Protein 5YOB (pdb70)

Organism: Nitratidesulfovibrio vulgaris (strain ATCC 29579 / DSM 644 / CCUG 34227 / NCIMB 8303 / VKM B-1760 / Hildenborough) (NCBI:txid882)

Nearest PDB structures (foldseek):
  1f4p-assembly1_A  TM=1.006E+00  e=1.926E-32  Nitratidesulfovibrio vulgaris
  5yoe-assembly1_A  TM=1.006E+00  e=4.783E-32  Nitratidesulfovibrio vulgaris str. Hildenborough
  5yog-assembly1_A  TM=1.002E+00  e=3.147E-31  Nitratidesulfovibrio vulgaris str. Hildenborough
  5yoc-assembly1_A  TM=1.003E+00  e=3.584E-31  Nitratidesulfovibrio vulgaris str. Hildenborough
  1c7f-assembly1_A  TM=1.003E+00  e=1.497E-30  Nitratidesulfovibrio vulgaris

Secondary structure (DSSP, 8-state):
--EEEEEEE-SSSHHHHHHHHHHHHHHHTT-EEEEEEGGG--STTTTTT-SEEEEEE-EE-SSS-EE-TTTHHHHHTGGGS--TT-EEEEEEEE-TTSSSTTHHHHHHHHHHHHTT-EE-SPPEEEES-GGGGHHHHHHHHHHHHHT-

Radius of gyration: 13.78 Å; Cα contacts (8 Å, |Δi|>4): 321; chains: 1; bounding box: 28×35×31 Å

Foldseek 3Di:
DAEEEEEEFDDVCQQVVLSVLLQVLSVVVPHDYHYYYLLPDAQAQQCPPGQEYEYEWEWDDPPDTDTRVSCVNNQVVVLRHPQAAHEYEYEYEAAVVDVCQRVVRVSSVVVSVVSHHDHQDHYHGHHPRCVVVSVVSSVVSVSSVVSD

Sequence (148 aa):
SAKALIVYGSTTGNTEYTAETIARELADAGYEVDSRDAASVEAGGLFEGFDLVLLGCSTWGDDSIELQDDFIPLFDSLEETGAQGRKVVACFGCGDSSSWEYFCGAVDAIEEKLKNLGAEIVVQDGLRIIDGDPRAARDDIVGWAHDVRGAI

InterPro domains:
  IPR001094 Flavodoxin-like [PR00369] (5-18)
  IPR001094 Flavodoxin-like [PR00369] (54-65)
  IPR001094 Flavodoxin-like [PR00369] (85-95)
  IPR001094 Flavodoxin-like [PR00369] (109-128)
  IPR001226 Flavodoxin, conserved site [PS00201] (6-22)
  IPR008254 Flavodoxin/nitric oxide synthase [PF00258] (6-140)
  IPR008254 Flavodoxin/nitric oxide synthase [PS50902] (4-145)
  IPR010087 Flavodoxin, short chain [TIGR01753] (5-144)
  IPR029039 Flavoprotein-like superfamily [G3DSA:3.40.50.360] (2-148)
  IPR029039 Flavoprotein-like superfamily [SSF52218] (3-144)
  IPR050619 Flavodoxin [PT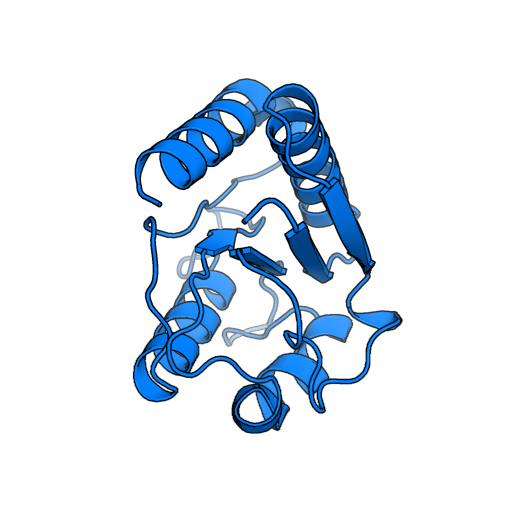HR42809] (2-120)

Solvent-accessible surface area: 7198 Å² total; per-residue (Å²): 128,39,78,0,0,0,0,24,0,20,90,99,26,52,1,60,30,0,0,100,14,0,16,163,23,0,49,117,50,53,41,112,43,43,55,79,50,5,69,88,30,134,16,44,31,14,0,119,54,12,62,1,0,0,0,0,0,10,29,112,16,138,132,66,78,89,17,4,111,50,0,62,84,5,45,87,39,0,97,103,0,25,5,150,64,45,55,0,0,0,1,0,5,20,70,68,98,146,147,143,54,2,2,0,0,59,34,1,17,93,50,0,106,133,45,40,14,80,42,12,58,126,17,17,85,4,74,37,86,2,161,96,16,126,122,92,0,44,30,22,0,107,71,0,66,70,40,92

CATH classification: 3.40.50.360

Structure (mmCIF, N/CA/C/O backbone):
data_5YOB
#
_entry.id   5YOB
#
_cell.length_a   32.232
_cell.length_b   56.246
_cell.length_c   41.058
_cell.angle_alpha   90.00
_cell.angle_beta   100.84
_cell.angle_gamma   90.00
#
_symmetry.space_group_name_H-M   'P 1 21 1'
#
loop_
_entity.id
_entity.type
_entity.pdbx_description
1 polymer Flavodoxin
2 n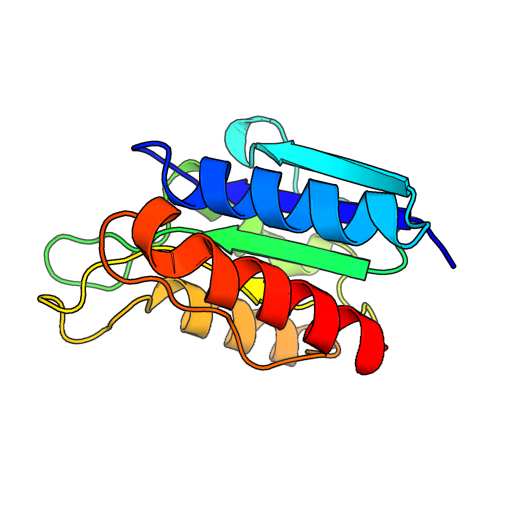on-polymer 'FLAVIN MONONUCLEOTIDE'
3 non-polymer GLYCEROL
4 water water
#
loop_
_atom_site.group_PDB
_atom_site.id
_atom_site.type_symbol
_atom_site.label_atom_id
_atom_site.label_alt_id
_atom_site.label_comp_id
_atom_site.label_asym_id
_atom_site.label_entity_id
_atom_site.label_seq_id
_atom_site.pdbx_PDB_ins_code
_atom_site.Cartn_x
_atom_site.Cartn_y
_atom_site.Cartn_z
_atom_site.occupancy
_atom_site.B_iso_or_equiv
_atom_site.auth_seq_id
_atom_site.auth_comp_id
_atom_site.auth_asym_id
_atom_site.auth_atom_id
_atom_site.pdbx_PDB_model_num
ATOM 1 N N . SER A 1 1 ? 34.954 -81.456 96.250 1.00 33.53 1 SER A N 1
ATOM 2 C CA . SER A 1 1 ? 33.875 -80.708 95.613 1.00 32.59 1 SER A CA 1
ATOM 3 C C . SER A 1 1 ? 34.034 -79.229 95.952 1.00 28.70 1 SER A C 1
ATOM 4 O O . SER A 1 1 ? 33.056 -78.504 96.076 1.00 22.20 1 SER A O 1
ATOM 7 N N . ALA A 1 2 ? 35.281 -78.781 96.101 1.00 20.27 2 ALA A N 1
ATOM 8 C CA . ALA A 1 2 ? 35.540 -77.514 96.760 1.00 21.23 2 ALA A CA 1
ATOM 9 C C . ALA A 1 2 ? 36.088 -76.440 95.837 1.00 16.95 2 ALA A C 1
ATOM 10 O O . ALA A 1 2 ? 36.580 -75.442 96.344 1.00 23.35 2 ALA A O 1
ATOM 12 N N . LYS A 1 3 ? 35.984 -76.565 94.503 1.00 15.76 3 LYS A N 1
ATOM 13 C CA . LYS A 1 3 ? 36.484 -75.500 93.627 1.00 15.52 3 LYS A CA 1
ATOM 14 C C . LYS A 1 3 ? 35.348 -74.610 93.143 1.00 13.10 3 LYS A C 1
ATOM 15 O O . LYS A 1 3 ? 34.399 -75.095 92.520 1.00 13.51 3 LYS A O 1
ATOM 21 N N . ALA A 1 4 ? 35.451 -73.316 93.441 1.00 13.37 4 ALA A N 1
ATOM 22 C CA . ALA A 1 4 ? 34.481 -72.322 92.983 1.00 12.12 4 ALA A CA 1
ATOM 23 C C . ALA A 1 4 ? 35.166 -71.310 92.085 1.00 13.70 4 ALA A C 1
ATOM 24 O O . ALA A 1 4 ? 36.283 -70.869 92.374 1.00 14.15 4 ALA A O 1
ATOM 26 N N . LEU A 1 5 ? 34.495 -70.973 90.986 1.00 11.55 5 LEU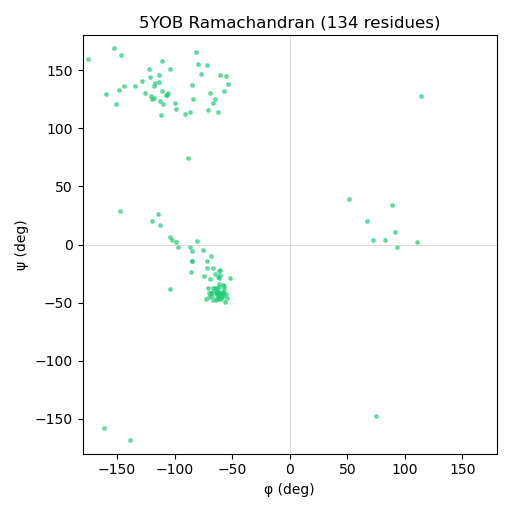 A N 1
ATOM 27 C CA . LEU A 1 5 ? 34.938 -69.920 90.079 1.00 10.93 5 LEU A CA 1
ATOM 28 C C . LEU A 1 5 ? 33.984 -68.746 90.183 1.00 11.58 5 LEU A C 1
ATOM 29 O O . LEU A 1 5 ? 32.767 -68.948 90.144 1.00 12.59 5 LEU A O 1
ATOM 34 N N . ILE A 1 6 ? 34.516 -67.541 90.319 1.00 11.27 6 ILE A N 1
ATOM 35 C CA . ILE A 1 6 ? 33.696 -66.336 90.246 1.00 10.89 6 ILE A CA 1
ATOM 36 C C . ILE A 1 6 ? 34.214 -65.558 89.051 1.00 12.44 6 ILE A C 1
ATOM 37 O O . ILE A 1 6 ? 35.417 -65.276 88.979 1.00 14.33 6 ILE A O 1
ATOM 42 N N . VAL A 1 7 ? 33.325 -65.203 88.118 1.00 11.22 7 VAL A N 1
ATOM 43 C CA . VAL A 1 7 ? 33.686 -64.342 86.992 1.00 11.45 7 VAL A CA 1
ATOM 44 C C . VAL A 1 7 ? 32.802 -63.113 87.063 1.00 12.58 7 VAL A C 1
ATOM 45 O O . VAL A 1 7 ? 31.577 -63.258 87.080 1.00 12.39 7 VAL A O 1
ATOM 49 N N . TYR A 1 8 ? 33.401 -61.919 87.033 1.00 11.49 8 TYR A N 1
ATOM 50 C CA . TYR A 1 8 ? 32.617 -60.699 87.161 1.00 12.10 8 TYR A CA 1
ATOM 51 C C . TYR A 1 8 ? 32.913 -59.695 86.056 1.00 12.72 8 TYR A C 1
ATOM 52 O O . TYR A 1 8 ? 34.075 -59.526 85.653 1.00 12.00 8 TYR A O 1
ATOM 61 N N . GLY A 1 9 ? 31.848 -59.037 85.580 1.00 10.91 9 GLY A N 1
ATOM 62 C CA . GLY A 1 9 ? 31.992 -57.900 84.695 1.00 10.85 9 GLY A CA 1
ATOM 63 C C . GLY A 1 9 ? 31.584 -56.668 85.466 1.00 11.74 9 GLY A C 1
ATOM 64 O O . GLY A 1 9 ? 30.454 -56.600 85.971 1.00 11.40 9 GLY A O 1
ATOM 65 N N . SER A 1 10 ? 32.495 -55.699 85.609 1.00 10.82 10 SER A N 1
ATOM 66 C CA . SER A 1 10 ? 32.242 -54.528 86.439 1.00 11.41 10 SER A CA 1
ATOM 67 C C . SER A 1 10 ? 32.980 -53.333 85.840 1.00 11.67 10 SER A C 1
ATOM 68 O O . SER A 1 10 ? 34.173 -53.440 85.539 1.00 13.42 10 SER A O 1
ATOM 71 N N . THR A 1 11 ? 32.307 -52.185 85.712 1.00 10.58 11 THR A N 1
ATOM 72 C CA . THR A 1 11 ? 32.943 -50.988 85.151 1.00 11.43 11 THR A CA 1
ATOM 73 C C . THR A 1 11 ? 33.298 -49.960 86.203 1.00 14.09 11 THR A C 1
ATOM 74 O O . THR A 1 11 ? 34.353 -49.329 86.101 1.00 13.92 11 THR A O 1
ATOM 78 N N . THR A 1 12 ? 32.459 -49.765 87.214 1.00 13.18 12 THR A N 1
ATOM 79 C CA . THR A 1 12 ? 32.768 -48.818 88.281 1.00 13.10 12 THR A CA 1
ATOM 80 C C . THR A 1 12 ? 33.219 -49.499 89.566 1.00 13.76 12 THR A C 1
ATOM 81 O O . THR A 1 12 ? 33.429 -48.803 90.571 1.00 16.28 12 THR A O 1
ATOM 85 N N . GLY A 1 13 ? 33.405 -50.829 89.554 1.00 11.88 13 GLY A N 1
ATOM 86 C CA . GLY A 1 13 ? 33.924 -51.566 90.687 1.00 13.31 13 GLY A CA 1
ATOM 87 C C . GLY A 1 13 ? 32.884 -52.143 91.620 1.00 11.89 13 GLY A C 1
ATOM 88 O O . GLY A 1 13 ? 33.269 -52.820 92.587 1.00 11.50 13 GLY A O 1
ATOM 89 N N . ASN A 1 14 ? 31.592 -51.914 91.388 1.00 11.13 14 ASN A N 1
ATOM 90 C CA . ASN A 1 14 ? 30.600 -52.350 92.371 1.00 13.01 14 ASN A CA 1
ATOM 91 C C . ASN A 1 14 ? 30.422 -53.866 92.356 1.00 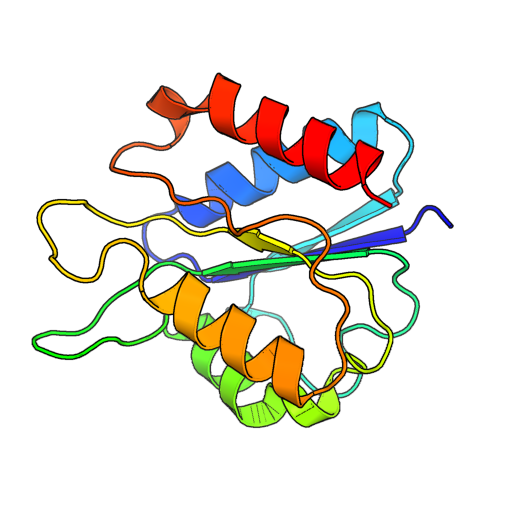11.96 14 ASN A C 1
ATOM 92 O O . ASN A 1 14 ? 30.454 -54.527 93.418 1.00 11.31 14 ASN A O 1
ATOM 97 N N . THR A 1 15 ? 30.283 -54.441 91.154 1.00 10.76 15 THR A N 1
ATOM 98 C CA . THR A 1 15 ? 30.169 -55.874 91.042 1.00 10.54 15 THR A CA 1
ATOM 99 C C . THR A 1 15 ? 31.487 -56.545 91.394 1.00 11.41 15 THR A C 1
ATOM 100 O O . THR A 1 15 ? 31.493 -57.659 91.910 1.00 11.08 15 THR A O 1
ATOM 104 N N . GLU A 1 16 ? 32.618 -55.884 91.162 1.00 10.92 16 GLU A N 1
ATOM 105 C CA . GLU A 1 16 ? 33.908 -56.412 91.600 1.00 11.62 16 GLU A CA 1
ATOM 106 C C . GLU A 1 16 ? 33.977 -56.504 93.121 1.00 11.88 16 GLU A C 1
ATOM 107 O O . GLU A 1 16 ? 34.411 -57.521 93.669 1.00 11.94 16 GLU A O 1
ATOM 113 N N . TYR A 1 17 ? 33.581 -55.442 93.827 1.00 11.84 17 TYR A N 1
ATOM 114 C CA . TYR A 1 17 ? 33.537 -55.497 95.287 1.00 12.38 17 TYR A CA 1
ATOM 115 C C . TYR A 1 17 ? 32.620 -56.619 95.735 1.00 11.67 17 TYR A C 1
ATOM 116 O O . TYR A 1 17 ? 32.917 -57.345 96.697 1.00 11.53 17 TYR A O 1
ATOM 125 N N . THR A 1 18 ? 31.476 -56.768 95.064 1.00 10.87 18 THR A N 1
ATOM 126 C CA . THR A 1 18 ? 30.532 -57.806 95.425 1.00 10.97 18 THR A CA 1
ATOM 127 C C . THR A 1 18 ? 31.170 -59.170 95.258 1.00 10.78 18 THR A C 1
ATOM 128 O O . THR A 1 18 ? 31.069 -60.025 96.148 1.00 11.01 18 THR A O 1
ATOM 132 N N . ALA A 1 19 ? 31.907 -59.362 94.160 1.00 11.94 19 ALA A N 1
ATOM 133 C CA . ALA A 1 19 ? 32.624 -60.610 93.907 1.00 11.36 19 ALA A CA 1
ATOM 134 C C . ALA A 1 19 ? 33.653 -60.887 95.002 1.00 12.75 19 ALA A C 1
ATOM 135 O O . ALA A 1 19 ? 33.796 -62.030 95.458 1.00 12.15 19 ALA A O 1
ATOM 137 N N . GLU A 1 20 ? 34.384 -59.861 95.431 1.00 12.26 20 GLU A N 1
ATOM 138 C CA . GLU A 1 20 ? 35.403 -60.041 96.454 1.00 13.39 20 GLU A CA 1
ATOM 139 C C . GLU A 1 20 ? 34.776 -60.453 97.771 1.00 12.04 20 GLU A C 1
ATOM 140 O O . GLU A 1 20 ? 35.329 -61.292 98.504 1.00 12.52 20 GLU A O 1
ATOM 146 N N . THR A 1 21 ? 33.614 -59.883 98.073 1.00 11.84 21 THR A N 1
ATOM 147 C CA . THR A 1 21 ? 32.903 -60.193 99.309 1.00 14.14 21 THR A CA 1
ATOM 148 C C . THR A 1 21 ? 32.403 -61.634 99.289 1.00 13.37 21 THR A C 1
ATOM 149 O O . THR A 1 21 ? 32.542 -62.374 100.278 1.00 13.42 21 THR A O 1
ATOM 153 N N . ILE A 1 22 ? 31.822 -62.057 98.158 1.00 12.35 22 ILE A N 1
ATOM 154 C CA . ILE A 1 22 ? 31.391 -63.445 98.009 1.00 12.89 22 ILE A CA 1
ATOM 155 C C . ILE A 1 22 ? 32.587 -64.382 98.114 1.00 12.31 22 ILE A C 1
ATOM 156 O O . ILE A 1 22 ? 32.535 -65.415 98.786 1.00 12.93 22 ILE A O 1
ATOM 161 N N . ALA A 1 23 ? 33.689 -64.033 97.469 1.00 11.88 23 ALA A N 1
ATOM 162 C CA . ALA A 1 23 ? 34.852 -64.915 97.458 1.00 13.96 23 ALA A CA 1
ATOM 163 C C . ALA A 1 23 ? 35.340 -65.183 98.878 1.00 15.20 23 ALA A C 1
ATOM 164 O O . ALA A 1 23 ? 35.675 -66.327 99.233 1.00 14.62 23 ALA A O 1
ATOM 166 N N . ARG A 1 24 ? 35.419 -64.131 99.698 1.00 13.59 24 ARG A N 1
ATOM 167 C CA . ARG A 1 24 ? 35.855 -64.313 101.074 1.00 14.31 24 ARG A CA 1
ATOM 168 C C . ARG A 1 24 ? 34.905 -65.225 101.852 1.00 15.10 24 ARG A C 1
ATOM 169 O O . ARG A 1 24 ? 35.352 -66.095 102.617 1.00 15.24 24 ARG A O 1
ATOM 177 N N . GLU A 1 25 ? 33.598 -65.069 101.650 1.00 13.76 25 GLU A N 1
ATOM 178 C CA . GLU A 1 25 ? 32.631 -65.908 102.343 1.00 13.89 25 GLU A CA 1
ATOM 179 C C . GLU A 1 25 ? 32.823 -67.375 101.968 1.00 12.58 25 GLU A C 1
ATOM 180 O O . GLU A 1 25 ? 32.850 -68.253 102.848 1.00 14.19 25 GLU A O 1
ATOM 186 N N . LEU A 1 26 ? 33.000 -67.662 100.677 1.00 13.24 26 LEU A N 1
ATOM 187 C CA . LEU A 1 26 ? 33.157 -69.035 100.254 1.00 13.19 26 LEU A CA 1
ATOM 188 C C . LEU A 1 26 ? 34.472 -69.608 100.752 1.00 14.55 26 LEU A C 1
ATOM 189 O O . LEU A 1 26 ? 34.537 -70.779 101.160 1.00 13.85 26 LEU A O 1
ATOM 194 N N . ALA A 1 27 ? 35.542 -68.819 100.675 1.00 13.83 27 ALA A N 1
ATOM 195 C CA . ALA A 1 27 ? 36.841 -69.295 101.128 1.00 15.14 27 ALA A CA 1
ATOM 196 C C . ALA A 1 27 ? 36.826 -69.592 102.613 1.00 15.04 27 ALA A C 1
ATOM 197 O O . ALA A 1 27 ? 37.359 -70.617 103.055 1.00 16.08 27 ALA A O 1
ATOM 199 N N . ASP A 1 28 ? 36.190 -68.743 103.399 1.00 15.37 28 ASP A N 1
ATOM 200 C CA . ASP A 1 28 ? 36.120 -68.996 104.836 1.00 16.41 28 ASP A CA 1
ATOM 201 C C . ASP A 1 28 ? 35.395 -70.302 105.136 1.00 16.93 28 ASP A C 1
ATOM 202 O O . ASP A 1 28 ? 35.648 -70.931 106.168 1.00 19.14 28 ASP A O 1
ATOM 207 N N . ALA A 1 29 ? 34.474 -70.714 104.271 1.00 15.19 29 ALA A N 1
ATOM 208 C CA . ALA A 1 29 ? 33.704 -71.934 104.459 1.00 15.47 29 ALA A CA 1
ATOM 209 C C . ALA A 1 29 ? 34.419 -73.178 103.949 1.00 15.66 29 ALA A C 1
ATOM 210 O O . ALA A 1 29 ? 33.901 -74.283 104.139 1.00 19.35 29 ALA A O 1
ATOM 212 N N . GLY A 1 30 ? 35.573 -73.039 103.309 1.00 14.59 30 GLY A N 1
ATOM 213 C CA . GLY A 1 30 ? 36.333 -74.172 102.821 1.00 16.52 30 GLY A CA 1
ATOM 214 C C . GLY A 1 30 ? 36.396 -74.358 101.319 1.00 16.76 30 GLY A C 1
ATOM 215 O O . GLY A 1 30 ? 36.981 -75.346 100.870 1.00 18.51 30 GLY A O 1
ATOM 216 N N . TYR A 1 31 ? 35.808 -73.464 100.525 1.00 16.63 31 TYR A N 1
ATOM 217 C CA . TYR A 1 31 ? 35.997 -73.516 99.082 1.00 15.66 31 TYR A CA 1
ATOM 218 C C . TYR A 1 31 ? 37.357 -72.961 98.678 1.00 16.22 31 TYR A C 1
ATOM 219 O O . TYR A 1 31 ? 37.886 -72.039 99.297 1.00 18.12 31 TYR A O 1
ATOM 228 N N . GLU A 1 32 ? 37.914 -73.535 97.621 1.00 17.15 32 GLU A N 1
ATOM 229 C CA . GLU A 1 32 ? 39.062 -72.958 96.925 1.00 17.54 32 GLU A CA 1
ATOM 230 C C . GLU A 1 32 ? 38.501 -72.069 95.825 1.00 16.53 32 GLU A C 1
ATOM 231 O O . GLU A 1 32 ? 37.900 -72.575 94.875 1.00 16.47 32 GLU A O 1
ATOM 237 N N . VAL A 1 33 ? 38.679 -70.765 95.944 1.00 14.80 33 VAL A N 1
ATOM 238 C CA . VAL A 1 33 ? 37.993 -69.817 95.075 1.00 15.88 33 VAL A CA 1
ATOM 239 C C . VAL A 1 33 ? 38.955 -69.217 94.062 1.00 15.10 33 VAL A C 1
ATOM 240 O O . VAL A 1 33 ? 39.989 -68.633 94.429 1.00 18.12 33 VAL A O 1
ATOM 244 N N . ASP A 1 34 ? 38.568 -69.272 92.798 1.00 13.05 34 ASP A N 1
ATOM 245 C CA . ASP A 1 34 ? 39.302 -68.618 91.723 1.00 14.33 34 ASP A CA 1
ATOM 246 C C . ASP A 1 34 ? 38.411 -67.482 91.232 1.00 14.45 34 ASP A C 1
ATOM 247 O O . ASP A 1 34 ? 37.361 -67.728 90.634 1.00 15.62 34 ASP A O 1
ATOM 252 N N . SER A 1 35 ? 38.818 -66.247 91.467 1.00 14.46 35 SER A N 1
ATOM 253 C CA . SER A 1 35 ? 38.027 -65.091 91.063 1.00 13.04 35 SER A CA 1
ATOM 254 C C . SER A 1 35 ? 38.704 -64.418 89.869 1.00 16.09 35 SER A C 1
ATOM 255 O O . SER A 1 35 ? 39.894 -64.088 89.936 1.00 18.71 35 SER A O 1
ATOM 258 N N . ARG A 1 36 ? 37.946 -64.168 88.794 1.00 13.07 36 ARG A N 1
ATOM 259 C CA . ARG A 1 36 ? 38.511 -63.604 87.578 1.00 13.87 36 ARG A CA 1
ATOM 260 C C . ARG A 1 36 ? 37.637 -62.480 87.045 1.00 12.86 36 ARG A C 1
ATOM 261 O O . ARG A 1 36 ? 36.418 -62.646 86.927 1.00 14.20 36 ARG A O 1
ATOM 269 N N . ASP A 1 37 ? 38.274 -61.382 86.637 1.00 12.50 37 ASP A N 1
ATOM 270 C CA . ASP A 1 37 ? 37.580 -60.347 85.896 1.00 12.73 37 ASP A CA 1
ATOM 271 C C . ASP A 1 37 ? 37.243 -60.901 84.511 1.00 13.43 37 ASP A C 1
ATOM 272 O O . ASP A 1 37 ? 38.103 -61.477 83.835 1.00 12.82 37 ASP A O 1
ATOM 277 N N . ALA A 1 38 ? 35.982 -60.751 84.086 1.00 11.50 38 ALA A N 1
ATOM 278 C CA . ALA A 1 38 ? 35.571 -61.204 82.758 1.00 12.54 38 ALA A CA 1
ATOM 279 C C . ALA A 1 38 ? 36.453 -60.676 81.641 1.00 12.12 38 ALA A C 1
ATOM 280 O O . ALA A 1 38 ? 36.564 -61.322 80.601 1.00 13.69 38 ALA A O 1
ATOM 282 N N . ALA A 1 39 ? 37.061 -59.501 81.814 1.00 13.80 39 ALA A N 1
ATOM 283 C CA . ALA A 1 39 ? 37.918 -58.989 80.755 1.00 13.07 39 ALA A CA 1
ATOM 284 C C . ALA A 1 39 ? 39.084 -59.918 80.476 1.00 14.17 39 ALA A C 1
ATOM 285 O O . ALA A 1 39 ? 39.657 -59.858 79.380 1.00 18.17 39 ALA A O 1
ATOM 287 N N . SER A 1 40 ? 39.450 -60.756 81.436 1.00 14.18 40 SER A N 1
ATOM 288 C CA . SER A 1 40 ? 40.648 -61.595 81.359 1.00 16.34 40 SER A CA 1
ATOM 289 C C . SER A 1 40 ? 40.375 -63.019 80.889 1.00 16.23 40 SER A C 1
ATOM 290 O O . SER A 1 40 ? 41.321 -63.805 80.759 1.00 18.91 40 SER A O 1
ATOM 293 N N . VAL A 1 41 ? 39.129 -63.390 80.644 1.00 14.19 41 VAL A N 1
ATOM 294 C CA . VAL A 1 41 ? 38.800 -64.794 80.448 1.00 14.30 41 VAL A CA 1
ATOM 295 C C . VAL A 1 41 ? 38.415 -65.069 79.006 1.00 15.29 41 VAL A C 1
ATOM 296 O O . VAL A 1 41 ? 37.990 -64.192 78.256 1.00 18.33 41 VAL A O 1
ATOM 300 N N . GLU A 1 42 ? 38.550 -66.328 78.620 1.00 16.50 42 GLU A N 1
ATOM 301 C CA . GLU A 1 42 ? 37.971 -66.802 77.377 1.00 19.54 42 GLU A CA 1
ATOM 302 C C . GLU A 1 42 ? 36.873 -67.814 77.687 1.00 14.31 42 GLU A C 1
ATOM 303 O O . GLU A 1 42 ? 36.938 -68.556 78.675 1.00 14.69 42 GLU A O 1
ATOM 309 N N . ALA A 1 43 ? 35.839 -67.806 76.850 1.00 14.41 43 ALA A N 1
ATOM 310 C CA . ALA A 1 43 ? 34.639 -68.566 77.156 1.00 14.66 43 ALA A CA 1
ATOM 311 C C . ALA A 1 43 ? 34.854 -70.071 77.036 1.00 14.10 43 ALA A C 1
ATOM 312 O O . ALA A 1 43 ? 34.249 -70.834 77.786 1.00 12.83 43 ALA A O 1
ATOM 314 N N . GLY A 1 44 ? 35.639 -70.531 76.060 1.00 14.01 44 GLY A N 1
ATOM 315 C CA . GLY A 1 44 ? 35.689 -71.958 75.760 1.00 13.93 44 GLY A CA 1
ATOM 316 C C . GLY A 1 44 ? 36.194 -72.796 76.907 1.00 12.74 44 GLY A C 1
ATOM 317 O O . GLY A 1 44 ? 37.367 -72.681 77.288 1.00 15.71 44 GLY A O 1
ATOM 318 N N . GLY A 1 45 ? 35.328 -73.647 77.463 1.00 12.80 45 GLY A N 1
ATOM 319 C CA . GLY A 1 45 ? 35.687 -74.448 78.604 1.00 12.20 45 GLY A CA 1
ATOM 320 C C . GLY A 1 45 ? 35.942 -73.705 79.891 1.00 12.99 45 GLY A C 1
ATOM 321 O O . GLY A 1 45 ? 36.549 -74.266 80.801 1.00 13.67 45 GLY A O 1
ATOM 322 N N . LEU A 1 46 ? 35.444 -72.477 80.021 1.00 12.27 46 LEU A N 1
ATOM 323 C CA . LEU A 1 46 ? 35.769 -71.659 81.187 1.00 12.38 46 LEU A CA 1
ATOM 324 C C . LEU A 1 46 ? 35.366 -72.326 82.505 1.00 12.39 46 LEU A C 1
ATOM 325 O O . LEU A 1 46 ? 36.039 -72.116 83.532 1.00 13.00 46 LEU A O 1
ATOM 330 N N . PHE A 1 47 ? 34.259 -73.077 82.526 1.00 11.74 47 PHE A N 1
ATOM 331 C CA . PHE A 1 47 ? 33.785 -73.674 83.773 1.00 11.33 47 PHE A CA 1
ATOM 332 C C . PHE A 1 47 ? 34.413 -75.023 84.085 1.00 12.58 47 PHE A C 1
ATOM 333 O O . PHE A 1 47 ? 34.128 -75.591 85.152 1.00 11.90 47 PHE A O 1
ATOM 341 N N . GLU A 1 48 ? 35.280 -75.539 83.208 1.00 13.02 48 GLU A N 1
ATOM 342 C CA . GLU A 1 48 ? 35.831 -76.873 83.409 1.00 11.72 48 GLU A CA 1
ATOM 343 C C . GLU A 1 48 ? 36.543 -76.976 84.749 1.00 14.05 48 GLU A C 1
ATOM 344 O O . GLU A 1 48 ? 37.338 -76.103 85.111 1.00 14.42 48 GLU A O 1
ATOM 350 N N . GLY A 1 49 ? 36.237 -78.047 85.497 1.00 12.99 49 GLY A N 1
ATOM 351 C CA . GLY A 1 49 ? 36.863 -78.358 86.756 1.00 15.82 49 GLY A CA 1
ATOM 352 C C . GLY A 1 49 ? 36.304 -77.634 87.961 1.00 16.80 49 GLY A C 1
ATOM 353 O O . GLY A 1 49 ? 36.835 -77.822 89.071 1.00 19.95 49 GLY A O 1
ATOM 354 N N . PHE A 1 50 ? 35.245 -76.839 87.808 1.00 13.45 50 PHE A N 1
ATOM 355 C CA . PHE A 1 50 ? 34.691 -76.090 88.928 1.00 12.62 50 PHE A CA 1
ATOM 356 C C . PHE A 1 50 ? 33.392 -76.715 89.404 1.00 13.24 50 PHE A C 1
ATOM 357 O O . PHE A 1 50 ? 32.482 -77.011 88.616 1.00 15.61 50 PHE A O 1
ATOM 365 N N . ASP A 1 51 ? 33.312 -76.933 90.704 1.00 12.87 51 ASP A N 1
ATOM 366 C CA . ASP A 1 51 ? 32.104 -77.479 91.301 1.00 14.27 51 ASP A CA 1
ATOM 367 C C . ASP A 1 51 ? 30.991 -76.457 91.389 1.00 13.34 51 ASP A C 1
ATOM 368 O O . ASP A 1 51 ? 29.815 -76.833 91.433 1.00 14.52 51 ASP A O 1
ATOM 373 N N . LEU A 1 52 ? 31.337 -75.172 91.470 1.00 12.25 52 LEU A N 1
ATOM 374 C CA . LEU A 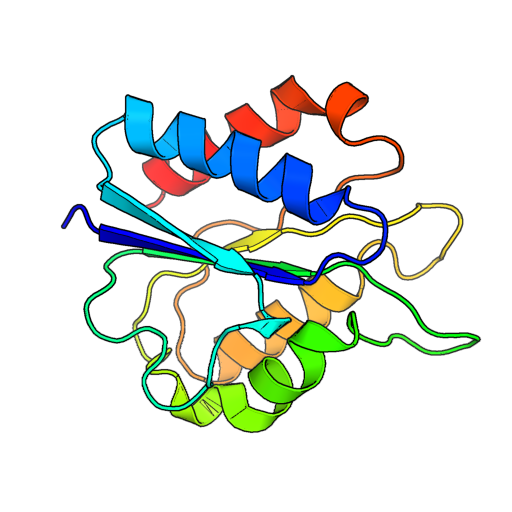1 52 ? 30.345 -74.110 91.604 1.00 13.14 52 LEU A CA 1
ATOM 375 C C . LEU A 1 52 ? 30.869 -72.928 90.820 1.00 12.37 52 LEU A C 1
ATOM 376 O O . LEU A 1 52 ? 32.063 -72.609 90.896 1.00 12.00 52 LEU A O 1
ATOM 381 N N . VAL A 1 53 ? 29.976 -72.287 90.062 1.00 11.90 53 VAL A N 1
ATOM 382 C CA . VAL A 1 53 ? 30.344 -71.122 89.272 1.00 11.66 53 VAL A CA 1
ATOM 383 C C . VAL A 1 53 ? 29.406 -69.990 89.634 1.00 12.67 53 VAL A C 1
ATOM 384 O O . VAL A 1 53 ? 28.186 -70.174 89.606 1.00 12.27 53 VAL A O 1
ATOM 388 N N . LEU A 1 54 ? 29.963 -68.821 89.936 1.00 10.30 54 LEU A N 1
ATOM 389 C CA . LEU A 1 54 ? 29.177 -67.621 90.218 1.00 10.92 54 LEU A CA 1
ATOM 390 C C . LEU A 1 54 ? 29.522 -66.543 89.209 1.00 9.72 54 LEU A C 1
ATOM 391 O O . LEU A 1 54 ? 30.702 -66.240 88.996 1.00 11.65 54 LEU A O 1
ATOM 396 N N . LEU A 1 55 ? 28.489 -66.034 88.552 1.00 10.62 55 LEU A N 1
ATOM 397 C CA . LEU A 1 55 ? 28.651 -65.070 87.474 1.00 9.34 55 LEU A CA 1
ATOM 398 C C . LEU A 1 55 ? 28.093 -63.727 87.919 1.00 11.33 55 LEU A C 1
ATOM 399 O O . LEU A 1 55 ? 26.911 -63.650 88.270 1.00 11.45 55 LEU A O 1
ATOM 404 N N . GLY A 1 56 ? 28.914 -62.676 87.872 1.00 10.22 56 GLY A N 1
ATOM 405 C CA . GLY A 1 56 ? 28.481 -61.339 88.275 1.00 10.07 56 GLY A CA 1
ATOM 406 C C . GLY A 1 56 ? 28.541 -60.379 87.102 1.00 9.80 56 GLY A C 1
ATOM 407 O O . GLY A 1 56 ? 29.512 -60.389 86.329 1.00 11.22 56 GLY A O 1
ATOM 408 N N . CYS A 1 57 ? 27.520 -59.521 86.979 1.00 9.91 57 CYS A N 1
ATOM 409 C CA . CYS A 1 57 ? 27.504 -58.628 85.825 1.00 10.97 57 CYS A CA 1
ATOM 410 C C . CYS A 1 57 ? 26.606 -57.436 86.120 1.00 10.70 57 CYS A C 1
ATOM 411 O O . CYS A 1 57 ? 25.464 -57.627 86.536 1.00 11.39 57 CYS A O 1
ATOM 414 N N . SER A 1 58 ? 27.107 -56.210 85.899 1.00 10.14 58 SER A N 1
ATOM 415 C CA . SER A 1 58 ? 26.279 -55.024 86.019 1.00 10.49 58 SER A CA 1
ATOM 416 C C . SER A 1 58 ? 25.463 -54.828 84.740 1.00 10.85 58 SER A C 1
ATOM 417 O O . SER A 1 58 ? 25.739 -55.424 83.688 1.00 10.65 58 SER A O 1
ATOM 420 N N . THR A 1 59 ? 24.454 -53.954 84.843 1.00 10.28 59 THR A N 1
ATOM 421 C CA . THR A 1 59 ? 23.495 -53.722 83.776 1.00 10.12 59 THR A CA 1
ATOM 422 C C . THR A 1 59 ? 23.646 -52.311 83.232 1.00 11.41 59 THR A C 1
ATOM 423 O O . THR A 1 59 ? 23.820 -51.353 83.993 1.00 10.76 59 THR A O 1
ATOM 427 N N . TRP A 1 60 ? 23.546 -52.195 81.905 1.00 11.24 60 TRP A N 1
ATOM 428 C CA . TRP A 1 60 ? 23.790 -50.952 81.175 1.00 11.99 60 TRP A CA 1
ATOM 429 C C . TRP A 1 60 ? 22.739 -50.818 80.080 1.00 12.77 60 TRP A C 1
ATOM 430 O O . TRP A 1 60 ? 21.753 -51.568 80.041 1.00 12.62 60 TRP A O 1
ATOM 441 N N . GLY A 1 61 ? 22.957 -49.869 79.175 1.00 12.84 61 GLY A N 1
ATOM 442 C CA . GLY A 1 61 ? 22.117 -49.685 77.999 1.00 14.20 61 GLY A CA 1
ATOM 443 C C . GLY A 1 61 ? 21.373 -48.357 78.044 1.00 13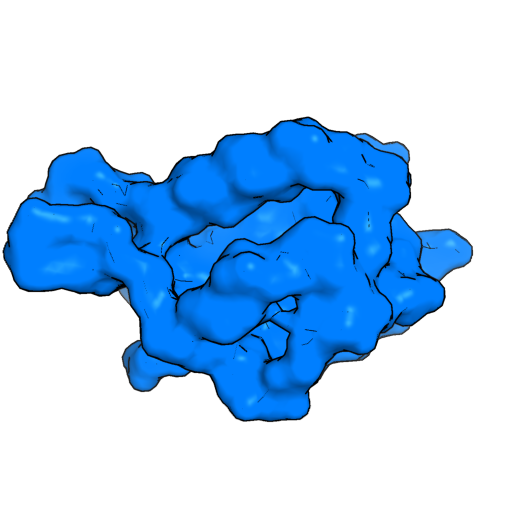.99 61 GLY A C 1
ATOM 444 O O . GLY A 1 61 ? 20.702 -48.038 79.025 1.00 14.55 61 GLY A O 1
ATOM 445 N N . ASP A 1 62 ? 21.491 -47.574 76.967 1.00 14.91 62 ASP A N 1
ATOM 446 C CA . ASP A 1 62 ? 20.840 -46.274 76.889 1.00 16.30 62 ASP A CA 1
ATOM 447 C C . ASP A 1 62 ? 19.324 -46.408 76.945 1.00 15.51 62 ASP A C 1
ATOM 448 O O . ASP A 1 62 ? 18.658 -45.660 77.670 1.00 17.30 62 ASP A O 1
ATOM 453 N N . ASP A 1 63 ? 18.760 -47.333 76.177 1.00 15.27 63 ASP A N 1
ATOM 454 C CA . ASP A 1 63 ? 17.316 -47.559 76.144 1.00 17.49 63 ASP A CA 1
ATOM 455 C C . ASP A 1 63 ? 17.002 -49.030 75.894 1.00 16.37 63 ASP A C 1
ATOM 456 O O . ASP A 1 63 ? 15.955 -49.361 75.323 1.00 18.11 63 ASP A O 1
ATOM 461 N N . SER A 1 64 ? 17.896 -49.920 76.323 1.00 14.96 64 SER A N 1
ATOM 462 C CA . SER A 1 64 ? 17.712 -51.355 76.221 1.00 13.82 64 SER A CA 1
ATOM 463 C C . SER A 1 64 ? 18.518 -51.989 77.342 1.00 13.63 64 SER A C 1
ATOM 464 O O . SER A 1 64 ? 19.319 -51.315 77.979 1.00 13.65 64 SER A O 1
ATOM 467 N N . ILE A 1 65 ? 18.319 -53.286 77.587 1.00 13.95 65 ILE A N 1
ATOM 468 C CA . ILE A 1 65 ? 19.103 -53.993 78.599 1.00 12.44 65 ILE A CA 1
ATOM 469 C C . ILE A 1 65 ? 20.382 -54.492 77.937 1.00 13.03 65 ILE A C 1
ATOM 470 O O . ILE A 1 65 ? 20.330 -55.356 77.054 1.00 14.59 65 ILE A O 1
ATOM 475 N N . GLU A 1 66 ? 21.529 -53.955 78.354 1.00 12.83 66 GLU A N 1
ATOM 476 C CA . GLU A 1 66 ? 22.810 -54.413 77.851 1.00 13.54 66 GLU A CA 1
ATOM 477 C C . GLU A 1 66 ? 23.671 -54.897 79.004 1.00 14.55 66 GLU A C 1
ATOM 478 O O . GLU A 1 66 ? 23.619 -54.376 80.120 1.00 15.28 66 GLU A O 1
ATOM 484 N N . LEU A 1 67 ? 24.446 -55.936 78.737 1.00 12.55 67 LEU A N 1
ATOM 485 C CA . LEU A 1 67 ? 25.383 -56.449 79.726 1.00 12.06 67 LEU A CA 1
ATOM 486 C C . LEU A 1 67 ? 26.643 -55.594 79.752 1.00 11.48 67 LEU A C 1
ATOM 487 O O . LEU A 1 67 ? 27.009 -54.970 78.754 1.00 12.04 67 LEU A O 1
ATOM 492 N N . GLN A 1 68 ? 27.335 -55.613 80.893 1.00 11.46 68 GLN A N 1
ATOM 493 C CA . GLN A 1 68 ? 28.631 -54.974 81.007 1.00 12.52 68 GLN A CA 1
ATOM 494 C C . GLN A 1 68 ? 29.551 -55.496 79.907 1.00 11.61 68 GLN A C 1
ATOM 495 O O . GLN A 1 68 ? 29.557 -56.683 79.597 1.00 11.87 68 GLN A O 1
ATOM 501 N N . ASP A 1 69 ? 30.316 -54.586 79.290 1.00 12.29 69 ASP A N 1
ATOM 502 C CA . ASP A 1 69 ? 31.026 -54.891 78.048 1.00 12.40 69 ASP A CA 1
ATOM 503 C C . ASP A 1 69 ? 31.958 -56.072 78.157 1.00 14.13 69 ASP A C 1
ATOM 504 O O . ASP A 1 69 ? 32.119 -56.819 77.191 1.00 15.41 69 ASP A O 1
ATOM 509 N N . ASP A 1 70 ? 32.648 -56.226 79.283 1.00 14.18 70 ASP A N 1
ATOM 510 C CA . ASP A 1 70 ? 33.615 -57.315 79.385 1.00 15.70 70 ASP A CA 1
ATOM 511 C C . ASP A 1 70 ? 32.919 -58.657 79.488 1.00 15.07 70 ASP A C 1
ATOM 512 O O . ASP A 1 70 ? 33.525 -59.692 79.184 1.00 16.57 70 ASP A O 1
ATOM 517 N N . PHE A 1 71 ? 31.649 -58.656 79.891 1.00 14.86 71 PHE A N 1
ATOM 518 C CA . PHE A 1 71 ? 30.895 -59.884 80.018 1.00 14.02 71 PHE A CA 1
ATOM 519 C C . PHE A 1 71 ? 30.251 -60.309 78.708 1.00 15.46 71 PHE A C 1
ATOM 520 O O . PHE A 1 71 ? 29.969 -61.499 78.548 1.00 14.63 71 PHE A O 1
ATOM 528 N N . ILE A 1 72 ? 30.021 -59.381 77.778 1.00 14.25 72 ILE A N 1
ATOM 529 C CA . ILE A 1 72 ? 29.292 -59.717 76.556 1.00 15.01 72 ILE A CA 1
ATOM 530 C C . ILE A 1 72 ? 29.900 -60.893 75.802 1.00 15.36 72 ILE A C 1
ATOM 531 O O . ILE A 1 72 ? 29.149 -61.787 75.395 1.00 15.80 72 ILE A O 1
ATOM 536 N N . PRO A 1 73 ? 31.225 -60.960 75.583 1.00 16.25 73 PRO A N 1
ATOM 537 C CA . PRO A 1 73 ? 31.766 -62.117 74.844 1.00 16.04 73 PRO A CA 1
ATOM 538 C C . PRO A 1 73 ? 31.515 -63.427 75.556 1.00 16.34 73 PRO A C 1
ATOM 539 O O . PRO A 1 73 ? 31.290 -64.447 74.900 1.00 16.65 73 PRO A O 1
ATOM 543 N N . LEU A 1 74 ? 31.586 -63.441 76.891 1.00 15.83 74 LEU A N 1
ATOM 544 C CA . LEU A 1 74 ? 31.274 -64.646 77.650 1.00 16.75 74 LEU A CA 1
ATOM 545 C C . LEU A 1 74 ? 29.820 -65.046 77.433 1.00 15.01 74 LEU A C 1
ATOM 546 O O . LEU A 1 74 ? 29.520 -66.213 77.152 1.00 15.37 74 LEU A O 1
ATOM 551 N N . PHE A 1 75 ? 28.901 -64.078 77.531 1.00 14.62 75 PHE A N 1
ATOM 552 C CA . PHE A 1 75 ? 27.490 -64.368 77.300 1.00 13.38 75 PHE A CA 1
ATOM 553 C C . PHE A 1 75 ? 27.253 -64.886 75.880 1.00 15.82 75 PHE A C 1
ATOM 554 O O . PHE A 1 75 ? 26.511 -65.855 75.669 1.00 15.60 75 PHE A O 1
ATOM 562 N N . ASP A 1 76 ? 27.894 -64.256 74.898 1.00 15.50 76 ASP A N 1
ATOM 563 C CA . ASP A 1 76 ? 27.672 -64.642 73.507 1.00 15.28 76 ASP A CA 1
ATOM 564 C C . ASP A 1 76 ? 28.160 -66.056 73.220 1.00 16.42 76 ASP A C 1
ATOM 565 O O . ASP A 1 76 ? 27.674 -66.697 72.286 1.00 19.79 76 ASP A O 1
ATOM 570 N N . SER A 1 77 ? 29.132 -66.554 73.985 1.00 15.80 77 SER A N 1
ATOM 571 C CA . SER A 1 77 ? 29.663 -67.906 73.812 1.00 15.06 77 SER A CA 1
ATOM 572 C C . SER A 1 77 ? 29.366 -68.793 75.022 1.00 15.49 77 SER A C 1
ATOM 573 O O . SER A 1 77 ? 30.078 -69.767 75.287 1.00 13.90 77 SER A O 1
ATOM 576 N N . LEU A 1 78 ? 28.301 -68.481 75.763 1.00 15.39 78 LEU A N 1
ATOM 577 C CA . LEU A 1 78 ? 28.027 -69.185 77.007 1.00 15.19 78 LEU A CA 1
ATOM 578 C C . LEU A 1 78 ? 27.811 -70.670 76.759 1.00 13.20 78 LEU A C 1
ATOM 579 O O . LEU A 1 78 ? 28.047 -71.484 77.650 1.00 14.74 78 LEU A O 1
ATOM 584 N N . GLU A 1 79 ? 27.368 -71.040 75.557 1.00 13.97 79 GLU A N 1
ATOM 585 C CA . GLU A 1 79 ? 27.170 -72.449 75.231 1.00 15.10 79 GLU A CA 1
ATOM 586 C C . GLU A 1 79 ? 28.472 -73.242 75.146 1.00 12.70 79 GLU A C 1
ATOM 587 O O . GLU A 1 79 ? 28.411 -74.472 75.055 1.00 13.46 79 GLU A O 1
ATOM 593 N N . GLU A 1 80 ? 29.623 -72.593 75.162 1.00 12.94 80 GLU A N 1
ATOM 594 C CA . GLU A 1 80 ? 30.898 -73.292 75.106 1.00 14.59 80 GLU A CA 1
ATOM 595 C C . GLU A 1 80 ? 31.583 -73.391 76.460 1.00 14.09 80 GLU A C 1
ATOM 596 O O . GLU A 1 80 ? 32.705 -73.895 76.530 1.00 12.36 80 GLU A O 1
ATOM 602 N N . THR A 1 81 ? 30.951 -72.930 77.526 1.00 11.71 81 THR A N 1
ATOM 603 C CA . THR A 1 81 ? 31.620 -72.782 78.813 1.00 12.00 81 THR A CA 1
ATOM 604 C C . THR A 1 81 ? 31.626 -74.060 79.647 1.00 14.06 81 THR A C 1
ATOM 605 O O . THR A 1 81 ? 32.392 -74.134 80.629 1.00 13.75 81 THR A O 1
ATOM 609 N N . GLY A 1 82 ? 30.813 -75.071 79.309 1.00 11.60 82 GLY A N 1
ATOM 610 C CA . GLY A 1 82 ? 30.675 -76.204 80.193 1.00 14.26 82 GLY A CA 1
ATOM 611 C C . GLY A 1 82 ? 29.586 -76.043 81.235 1.00 13.42 82 GLY A C 1
ATOM 612 O O . GLY A 1 82 ? 29.711 -76.573 82.339 1.00 14.20 82 GLY A O 1
ATOM 613 N N . ALA A 1 83 ? 28.494 -75.366 80.879 1.00 13.51 83 ALA A N 1
ATOM 614 C CA . ALA A 1 83 ? 27.448 -75.045 81.851 1.00 13.83 83 ALA A CA 1
ATOM 615 C C . ALA A 1 83 ? 26.439 -76.171 82.027 1.00 13.52 83 ALA A C 1
ATOM 616 O O . ALA A 1 83 ? 25.691 -76.168 83.016 1.00 14.53 83 ALA A O 1
ATOM 618 N N . GLN A 1 84 ? 26.412 -77.156 81.123 1.00 16.19 84 GLN A N 1
ATOM 619 C CA . GLN A 1 84 ? 25.412 -78.198 81.252 1.00 14.90 84 GLN A CA 1
ATOM 620 C C . GLN A 1 84 ? 25.649 -79.010 82.522 1.00 18.09 84 GLN A C 1
ATOM 621 O O . GLN A 1 84 ? 26.742 -79.555 82.753 1.00 19.09 84 GLN A O 1
ATOM 627 N N . GLY A 1 85 ? 24.615 -79.097 83.354 1.00 13.96 85 GLY A N 1
ATOM 628 C CA . GLY A 1 85 ? 24.738 -79.791 84.610 1.00 16.45 85 GLY A CA 1
ATOM 629 C C . GLY A 1 85 ? 25.561 -79.068 85.656 1.00 17.51 85 GLY A C 1
ATOM 630 O O . GLY A 1 85 ? 25.734 -79.601 86.757 1.00 19.07 85 GLY A O 1
ATOM 631 N N . ARG A 1 86 ? 26.035 -77.849 85.373 1.00 14.55 86 ARG A N 1
ATOM 632 C CA . ARG A 1 86 ? 26.897 -77.105 86.286 1.00 15.40 86 ARG A CA 1
ATOM 633 C C . ARG A 1 86 ? 26.024 -76.357 87.300 1.00 13.02 86 ARG A C 1
ATOM 634 O O . ARG A 1 86 ? 24.997 -75.780 86.940 1.00 13.89 86 ARG A O 1
ATOM 642 N N . LYS A 1 87 ? 26.437 -76.375 88.568 1.00 12.84 87 LYS A N 1
ATOM 643 C CA . LYS A 1 87 ? 25.795 -75.552 89.589 1.00 13.38 87 LYS A CA 1
ATOM 644 C C . LYS A 1 87 ? 26.295 -74.114 89.469 1.00 12.85 87 LYS A C 1
ATOM 645 O O . LYS A 1 87 ? 27.503 -73.855 89.579 1.00 13.15 87 LYS A O 1
ATOM 651 N N A VAL A 1 88 ? 25.365 -73.189 89.186 0.67 12.64 88 VAL A N 1
ATOM 652 N N B VAL A 1 88 ? 25.377 -73.184 89.226 0.33 12.74 88 VAL A N 1
ATOM 653 C CA A VAL A 1 88 ? 25.667 -71.786 88.893 0.67 11.60 88 VAL A CA 1
ATOM 654 C CA B VAL A 1 88 ? 25.738 -71.794 88.979 0.33 11.74 88 VAL A CA 1
ATOM 655 C C A VAL A 1 88 ? 24.736 -70.908 89.715 0.67 13.73 88 VAL A C 1
ATOM 656 C C B VAL A 1 88 ? 24.744 -70.898 89.692 0.33 13.71 88 VAL A C 1
ATOM 657 O O A VAL A 1 88 ? 23.608 -71.298 90.029 0.67 14.64 88 VAL A O 1
ATOM 658 O O B VAL A 1 88 ? 23.575 -71.253 89.871 0.33 14.08 88 VAL A O 1
ATOM 665 N N . ALA A 1 89 ? 25.213 -69.711 90.064 1.00 11.66 89 ALA A N 1
ATOM 666 C CA . ALA A 1 89 ? 24.324 -68.682 90.576 1.00 13.22 89 ALA A CA 1
ATOM 667 C C . ALA A 1 89 ? 24.854 -67.336 90.094 1.00 12.27 89 ALA A C 1
ATOM 668 O O . ALA A 1 89 ? 26.043 -67.203 89.797 1.00 13.39 89 ALA A O 1
ATOM 670 N N . CYS A 1 90 ? 23.966 -66.339 90.002 1.00 10.44 90 CYS A N 1
ATOM 671 C CA . CYS A 1 90 ? 24.296 -65.075 89.373 1.00 11.36 90 CYS A CA 1
ATOM 672 C C . CYS A 1 90 ? 24.088 -63.906 90.326 1.00 10.80 90 CYS A C 1
ATOM 673 O O . CYS A 1 90 ? 23.244 -63.958 91.231 1.00 12.32 90 CYS A O 1
ATOM 676 N N . PHE A 1 91 ? 24.872 -62.852 90.120 1.00 10.64 91 PHE A N 1
ATOM 677 C CA . PHE A 1 91 ? 24.740 -61.661 90.952 1.00 10.55 91 PHE A CA 1
ATOM 678 C C . PHE A 1 91 ? 25.046 -60.451 90.093 1.00 10.93 91 PHE A C 1
ATOM 679 O O . PHE A 1 91 ? 25.645 -60.557 89.020 1.00 11.24 91 PHE A O 1
ATOM 687 N N . GLY A 1 92 ? 24.657 -59.280 90.560 1.00 10.62 92 GLY A N 1
ATOM 688 C CA . GLY A 1 92 ? 25.018 -58.103 89.810 1.00 11.06 92 GLY A CA 1
ATOM 689 C C . GLY A 1 92 ? 24.603 -56.848 90.539 1.00 10.17 92 GLY A C 1
ATOM 690 O O . GLY A 1 92 ? 23.728 -56.860 91.411 1.00 12.29 92 GLY A O 1
ATOM 691 N N . CYS A 1 93 ? 25.241 -55.758 90.164 1.00 10.86 93 CYS A N 1
ATOM 692 C CA . CYS A 1 93 ? 24.909 -54.440 90.684 1.00 11.27 93 CYS A CA 1
ATOM 693 C C . CYS A 1 93 ? 24.133 -53.663 89.629 1.00 11.01 93 CYS A C 1
ATOM 694 O O . CYS A 1 93 ? 24.290 -53.856 88.418 1.00 11.36 93 CYS A O 1
ATOM 697 N N . GLY A 1 94 ? 23.291 -52.782 90.115 1.00 11.52 94 GLY A N 1
ATOM 698 C CA . GLY A 1 94 ? 22.459 -51.956 89.275 1.00 11.62 94 GLY A CA 1
ATOM 699 C C . GL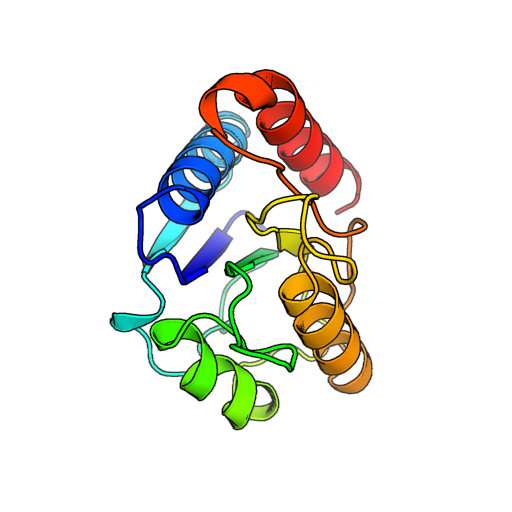Y A 1 94 ? 21.955 -50.764 90.066 1.00 11.60 94 GLY A C 1
ATOM 700 O O . GLY A 1 94 ? 22.516 -50.380 91.087 1.00 13.86 94 GLY A O 1
ATOM 701 N N . ASP A 1 95 ? 20.860 -50.186 89.598 1.00 12.93 95 ASP A N 1
ATOM 702 C CA . ASP A 1 95 ? 20.330 -48.970 90.202 1.00 13.77 95 ASP A CA 1
ATOM 703 C C . ASP A 1 95 ? 18.828 -49.003 89.960 1.00 14.03 95 ASP A C 1
ATOM 704 O O . ASP A 1 95 ? 18.379 -49.029 88.807 1.00 13.01 95 ASP A O 1
ATOM 709 N N . SER A 1 96 ? 18.053 -48.983 91.047 1.00 15.07 96 SER A N 1
ATOM 710 C CA . SER A 1 96 ? 16.604 -49.127 90.939 1.00 16.17 96 SER A CA 1
ATOM 711 C C . SER A 1 96 ? 15.919 -47.916 90.342 1.00 16.46 96 SER A C 1
ATOM 712 O O . SER A 1 96 ? 14.689 -47.945 90.207 1.00 18.80 96 SER A O 1
ATOM 715 N N A SER A 1 97 ? 16.649 -46.864 89.981 0.46 15.38 97 SER A N 1
ATOM 716 N N B SER A 1 97 ? 16.658 -46.865 89.984 0.54 15.37 97 SER A N 1
ATOM 717 C CA A SER A 1 97 ? 16.034 -45.847 89.142 0.46 17.87 97 SER A CA 1
ATOM 718 C CA B SER A 1 97 ? 16.103 -45.841 89.106 0.54 17.80 97 SER A CA 1
ATOM 719 C C A SER A 1 97 ? 15.713 -46.384 87.746 0.46 15.48 97 SER A C 1
ATOM 720 C C B SER A 1 97 ? 15.676 -46.425 87.768 0.54 15.48 97 SER A C 1
ATOM 721 O O A SER A 1 97 ? 14.910 -45.769 87.029 0.46 17.13 97 SER A O 1
ATOM 722 O O B SER A 1 97 ? 14.772 -45.883 87.114 0.54 16.86 97 SER A O 1
ATOM 727 N N . TRP A 1 98 ? 16.301 -47.522 87.352 1.00 14.05 98 TRP A N 1
ATOM 728 C CA . TRP A 1 98 ? 15.983 -48.186 86.101 1.00 14.59 98 TRP A CA 1
ATOM 729 C C . TRP A 1 98 ? 14.922 -49.245 86.332 1.00 13.79 98 TRP A C 1
ATOM 730 O O . TRP A 1 98 ? 14.987 -50.039 87.280 1.00 13.97 98 TRP A O 1
ATOM 741 N N . GLU A 1 99 ? 13.961 -49.277 85.423 1.00 13.59 99 GLU A N 1
ATOM 742 C CA . GLU A 1 99 ? 12.852 -50.218 85.505 1.00 14.42 99 GLU A CA 1
ATOM 743 C C . GLU A 1 99 ? 13.338 -51.652 85.486 1.00 14.45 99 GLU A C 1
ATOM 744 O O . GLU A 1 99 ? 12.873 -52.477 86.274 1.00 15.43 99 GLU A O 1
ATOM 750 N N . TYR A 1 100 ? 14.265 -51.971 84.592 1.00 13.38 100 TYR A N 1
ATOM 751 C CA . TYR A 1 100 ? 14.801 -53.329 84.515 1.00 14.07 100 TYR A CA 1
ATOM 752 C C . TYR A 1 100 ? 15.995 -53.424 85.462 1.00 13.22 100 TYR A C 1
ATOM 753 O O . TYR A 1 100 ? 17.163 -53.481 85.069 1.00 13.48 100 TYR A O 1
ATOM 762 N N . PHE A 1 101 ? 15.658 -53.473 86.748 1.00 13.15 101 PHE A N 1
ATOM 763 C CA . PHE A 1 101 ? 16.665 -53.432 87.800 1.00 13.44 101 PHE A CA 1
ATOM 764 C C . PHE A 1 101 ? 17.515 -54.701 87.758 1.00 11.86 101 PHE A C 1
ATOM 765 O O . PHE A 1 101 ? 17.000 -55.821 87.907 1.00 12.36 101 PHE A O 1
ATOM 773 N N . CYS A 1 102 ? 18.828 -54.524 87.591 1.00 11.50 102 CYS A N 1
ATOM 774 C CA . CYS A 1 102 ? 19.750 -55.653 87.415 1.00 11.64 102 CYS A CA 1
ATOM 775 C C . CYS A 1 102 ? 19.295 -56.611 86.309 1.00 11.55 102 CYS A C 1
ATOM 776 O O . CYS A 1 102 ? 19.472 -57.824 86.414 1.00 11.95 102 CYS A O 1
ATOM 779 N N . GLY A 1 103 ? 18.770 -56.070 85.203 1.00 11.56 103 GLY A N 1
ATOM 780 C CA . GLY A 1 103 ? 18.271 -56.904 84.121 1.00 11.94 103 GLY A CA 1
ATOM 781 C C . GLY A 1 103 ? 19.318 -57.801 83.493 1.00 12.74 103 GLY A C 1
ATOM 782 O O . GLY A 1 103 ? 18.959 -58.812 82.874 1.00 12.23 103 GLY A O 1
ATOM 783 N N . ALA A 1 104 ? 20.608 -57.480 83.628 1.00 11.57 104 ALA A N 1
ATOM 784 C CA . ALA A 1 104 ? 21.622 -58.418 83.121 1.00 12.48 104 ALA A CA 1
ATOM 785 C C . ALA A 1 104 ? 21.540 -59.758 83.840 1.00 12.57 104 ALA A C 1
ATOM 786 O O . ALA A 1 104 ? 21.818 -60.804 83.239 1.00 12.44 104 ALA A O 1
ATOM 788 N N . VAL A 1 105 ? 21.191 -59.746 85.131 1.00 11.28 105 VAL A N 1
ATOM 789 C CA . VAL A 1 105 ? 21.096 -60.983 85.883 1.00 12.35 105 VAL A CA 1
ATOM 790 C C . VAL A 1 105 ? 20.027 -61.872 85.269 1.00 14.10 105 VAL A C 1
ATOM 791 O O . VAL A 1 105 ? 20.219 -63.083 85.121 1.00 13.28 105 VAL A O 1
ATOM 795 N N . ASP A 1 106 ? 18.866 -61.296 84.925 1.00 12.63 106 ASP A N 1
ATOM 796 C CA . ASP A 1 106 ? 17.814 -62.084 84.267 1.00 14.88 106 ASP A CA 1
ATOM 797 C C . ASP A 1 106 ? 18.298 -62.677 82.957 1.00 13.58 106 ASP A C 1
ATOM 798 O O . ASP A 1 106 ? 18.026 -63.844 82.654 1.00 14.33 106 ASP A O 1
ATOM 803 N N . ALA A 1 107 ? 18.976 -61.878 82.141 1.00 12.64 107 ALA A N 1
ATOM 804 C CA . ALA A 1 107 ? 19.409 -62.360 80.830 1.00 13.88 107 ALA A CA 1
ATOM 805 C C . ALA A 1 107 ? 20.363 -63.543 80.976 1.00 13.09 107 ALA A C 1
ATOM 806 O O . ALA A 1 107 ? 20.272 -64.541 80.250 1.00 11.97 107 ALA A O 1
ATOM 808 N N . ILE A 1 108 ? 21.285 -63.454 81.928 1.00 11.81 108 ILE A N 1
ATOM 809 C CA . ILE A 1 108 ? 22.259 -64.518 82.130 1.00 11.13 108 ILE A CA 1
ATOM 810 C C . ILE A 1 108 ? 21.593 -65.764 82.699 1.00 12.45 108 ILE A C 1
ATOM 811 O O . ILE A 1 108 ? 21.833 -66.875 82.231 1.00 12.10 108 ILE A O 1
ATOM 816 N N . GLU A 1 109 ? 20.736 -65.598 83.697 1.00 12.22 109 GLU A N 1
ATOM 817 C CA . GLU A 1 109 ? 20.019 -66.744 84.240 1.00 11.73 109 GLU A CA 1
ATOM 818 C C . GLU A 1 109 ? 19.196 -67.462 83.182 1.00 12.88 109 GLU A C 1
ATOM 819 O O . GLU A 1 109 ? 19.165 -68.706 83.131 1.00 13.28 109 GLU A O 1
ATOM 825 N N . GLU A 1 110 ? 18.486 -66.714 82.347 1.00 12.79 110 GLU A N 1
ATOM 826 C CA . GLU A 1 110 ? 17.597 -67.363 81.400 1.00 13.72 110 GLU A CA 1
ATOM 827 C C . GLU A 1 110 ? 18.395 -68.163 80.381 1.00 15.09 110 GLU A C 1
ATOM 828 O O . GLU A 1 110 ? 18.004 -69.283 80.025 1.00 15.33 110 GLU A O 1
ATOM 834 N N . LYS A 1 111 ? 19.554 -67.654 79.953 1.00 13.46 111 LYS A N 1
ATOM 835 C CA . LYS A 1 111 ? 20.387 -68.391 79.020 1.00 13.66 111 LYS A CA 1
ATOM 836 C C . LYS A 1 111 ? 21.007 -69.616 79.684 1.00 13.85 111 LYS A C 1
ATOM 837 O O . LYS A 1 111 ? 21.051 -70.708 79.088 1.00 14.13 111 LYS A O 1
ATOM 843 N N . LEU A 1 112 ? 21.477 -69.463 80.920 1.00 12.64 112 LEU A N 1
ATOM 844 C CA . LEU A 1 112 ? 22.055 -70.577 81.636 1.00 13.27 112 LEU A CA 1
ATOM 845 C C . LEU A 1 112 ? 21.052 -71.709 81.748 1.00 13.91 112 LEU A C 1
ATOM 846 O O . LEU A 1 112 ? 21.409 -72.885 81.604 1.00 13.98 112 LEU A O 1
ATOM 851 N N . LYS A 1 113 ? 19.791 -71.389 82.034 1.00 12.93 113 LYS A N 1
ATOM 852 C CA . LYS A 1 113 ? 18.781 -72.440 82.108 1.00 13.74 113 LYS A CA 1
ATOM 853 C C . LYS A 1 113 ? 18.660 -73.186 80.786 1.00 13.59 113 LYS A C 1
ATOM 854 O O . LYS A 1 113 ? 18.588 -74.418 80.774 1.00 14.26 113 LYS A O 1
ATOM 860 N N . ASN A 1 114 ? 18.576 -72.470 79.671 1.00 13.36 114 ASN A N 1
ATOM 861 C CA . ASN A 1 114 ? 18.492 -73.152 78.381 1.00 14.39 114 ASN A CA 1
ATOM 862 C C . ASN A 1 114 ? 19.691 -74.067 78.181 1.00 16.52 114 ASN A C 1
ATOM 863 O O . ASN A 1 114 ? 19.587 -75.131 77.547 1.00 15.91 114 ASN A O 1
ATOM 868 N N . LEU A 1 115 ? 20.851 -73.651 78.668 1.00 15.11 115 LEU A N 1
ATOM 869 C CA . LEU A 1 115 ? 22.088 -74.382 78.464 1.00 16.03 115 LEU A CA 1
ATOM 870 C C . LEU A 1 115 ? 22.253 -75.552 79.426 1.00 14.02 115 LEU A C 1
ATOM 871 O O . LEU A 1 115 ? 23.293 -76.222 79.395 1.00 15.99 115 LEU A O 1
ATOM 876 N N . GLY A 1 116 ? 21.268 -75.813 80.283 1.00 13.63 116 GLY A N 1
ATOM 877 C CA . GLY A 1 116 ? 21.297 -76.984 81.135 1.00 14.76 116 GLY A CA 1
ATOM 878 C C . GLY A 1 116 ? 21.931 -76.772 82.495 1.00 13.90 116 GLY A C 1
ATOM 879 O O . GLY A 1 116 ? 22.183 -77.752 83.207 1.00 15.11 116 GLY A O 1
ATOM 880 N N . ALA A 1 117 ? 22.206 -75.527 82.878 1.00 13.67 117 ALA A N 1
ATOM 881 C CA . ALA A 1 117 ? 22.761 -75.262 84.197 1.00 13.24 117 ALA A CA 1
ATOM 882 C C . ALA A 1 117 ? 21.708 -75.484 85.263 1.00 13.29 117 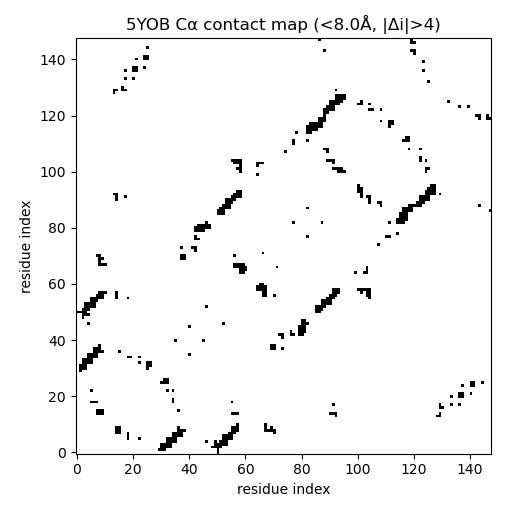ALA A C 1
ATOM 883 O O . ALA A 1 117 ? 20.504 -75.398 85.016 1.00 16.09 117 ALA A O 1
ATOM 885 N N . GLU A 1 118 ? 22.173 -75.793 86.456 1.00 14.37 118 GLU A N 1
ATOM 886 C CA . GLU A 1 118 ? 21.315 -75.785 87.633 1.00 15.08 118 GLU A CA 1
ATOM 887 C C . GLU A 1 118 ? 21.525 -74.465 88.371 1.00 15.46 118 GLU A C 1
ATOM 888 O O . GLU A 1 118 ? 22.625 -74.208 88.864 1.00 17.13 118 GLU A O 1
ATOM 894 N N . ILE A 1 119 ? 20.480 -73.650 88.458 1.00 13.51 119 ILE A N 1
ATOM 895 C CA . ILE A 1 119 ? 20.570 -72.365 89.145 1.00 14.59 119 ILE A CA 1
ATOM 896 C C . ILE A 1 119 ? 20.348 -72.660 90.622 1.00 16.66 119 ILE A C 1
ATOM 897 O O . ILE A 1 119 ? 19.267 -73.108 91.015 1.00 17.18 119 ILE A O 1
ATOM 902 N N A VAL A 1 120 ? 21.362 -72.446 91.455 0.54 14.30 120 VAL A N 1
ATOM 903 N N B VAL A 1 120 ? 21.379 -72.408 91.432 0.46 14.21 120 VAL A N 1
ATOM 904 C CA A VAL A 1 120 ? 21.164 -72.947 92.814 0.54 14.29 120 VAL A CA 1
ATOM 905 C CA B VAL A 1 120 ? 21.391 -72.828 92.829 0.46 16.30 120 VAL A CA 1
ATOM 906 C C A VAL A 1 120 ? 20.449 -71.935 93.720 0.54 15.18 120 VAL A C 1
ATOM 907 C C B VAL A 1 120 ? 20.507 -71.934 93.689 0.46 14.99 120 VAL A C 1
ATOM 908 O O A VAL A 1 120 ? 19.873 -72.333 94.739 0.54 16.43 120 VAL A O 1
ATOM 909 O O B VAL A 1 120 ? 19.854 -72.415 94.623 0.46 16.39 120 VAL A O 1
ATOM 916 N N . GLN A 1 121 ? 20.479 -70.638 93.396 1.00 14.00 121 GLN A N 1
ATOM 917 C CA . GLN A 1 121 ? 19.707 -69.648 94.143 1.00 14.79 121 GLN A CA 1
ATOM 918 C C . GLN A 1 121 ? 19.322 -68.555 93.171 1.00 14.40 121 GLN A C 1
ATOM 919 O O . GLN A 1 121 ? 20.058 -68.278 92.220 1.00 15.07 121 GLN A O 1
ATOM 925 N N . ASP A 1 122 ? 18.179 -67.920 93.426 1.00 14.15 122 ASP A N 1
ATOM 926 C CA . ASP A 1 122 ? 17.803 -66.747 92.646 1.00 15.01 122 ASP A CA 1
ATOM 927 C C . ASP A 1 122 ? 18.911 -65.702 92.717 1.00 13.62 122 ASP A C 1
ATOM 928 O O . ASP A 1 122 ? 19.590 -65.542 93.737 1.00 14.27 122 ASP A O 1
ATOM 933 N N . GLY A 1 123 ? 19.089 -64.982 91.611 1.00 12.95 123 GLY A N 1
ATOM 934 C CA . GLY A 1 123 ? 20.197 -64.034 91.519 1.00 13.93 123 GLY A CA 1
ATOM 935 C C . GLY A 1 123 ? 20.159 -62.934 92.569 1.00 13.24 123 GLY A C 1
ATOM 936 O O . GLY A 1 123 ? 19.099 -62.438 92.957 1.00 15.81 123 GLY A O 1
ATOM 937 N N . LEU A 1 124 ? 21.349 -62.529 93.001 1.00 11.62 124 LEU A N 1
ATOM 938 C CA . LEU A 1 124 ? 21.531 -61.399 93.912 1.00 11.70 124 LEU A CA 1
ATOM 939 C C . LEU A 1 124 ? 21.560 -60.080 93.139 1.00 11.35 124 LEU A C 1
ATOM 940 O O . LEU A 1 124 ? 22.337 -59.915 92.196 1.00 13.53 124 LEU A O 1
ATOM 945 N N . ARG A 1 125 ? 20.696 -59.141 93.513 1.00 11.56 125 ARG A N 1
ATOM 946 C CA . ARG A 1 125 ? 20.567 -57.836 92.849 1.00 12.43 125 ARG A CA 1
ATOM 947 C C . ARG A 1 125 ? 20.874 -56.744 93.865 1.00 13.31 125 ARG A C 1
ATOM 948 O O . ARG A 1 125 ? 20.209 -56.650 94.901 1.00 15.03 125 ARG A O 1
ATOM 956 N N A ILE A 1 126 ? 21.893 -55.939 93.591 0.30 11.12 126 ILE A N 1
ATOM 957 N N B ILE A 1 126 ? 21.887 -55.934 93.588 0.70 10.92 126 ILE A N 1
ATOM 958 C CA A ILE A 1 126 ? 22.347 -54.915 94.525 0.30 13.31 126 ILE A CA 1
ATOM 959 C CA B ILE A 1 126 ? 22.367 -54.927 94.531 0.70 13.24 126 ILE A CA 1
ATOM 960 C C A ILE A 1 126 ? 22.041 -53.547 93.940 0.30 13.05 126 ILE A C 1
ATOM 961 C C B ILE A 1 126 ? 22.074 -53.548 93.950 0.70 12.92 126 ILE A C 1
ATOM 962 O O A ILE A 1 126 ? 22.346 -53.276 92.770 0.30 13.80 126 ILE A O 1
ATOM 963 O O B ILE A 1 126 ? 22.420 -53.266 92.792 0.70 13.94 126 ILE A O 1
ATOM 972 N N . ASP A 1 127 ? 21.433 -52.690 94.755 1.00 15.10 127 ASP A N 1
ATOM 973 C CA . ASP A 1 127 ? 21.063 -51.332 94.368 1.00 13.73 127 ASP A CA 1
ATOM 974 C C . ASP A 1 127 ? 22.049 -50.358 95.000 1.00 16.30 127 ASP A C 1
ATOM 975 O O . ASP A 1 127 ? 22.206 -50.347 96.221 1.00 19.46 127 ASP A O 1
ATOM 980 N N . GLY A 1 128 ? 22.694 -49.530 94.184 1.00 14.10 128 GLY A N 1
ATOM 981 C CA . GLY A 1 128 ? 23.569 -48.507 94.737 1.00 16.33 128 GLY A CA 1
ATOM 982 C C . GLY A 1 128 ? 24.881 -49.074 95.253 1.00 15.00 128 GLY A C 1
ATOM 983 O O . GLY A 1 128 ? 25.420 -50.038 94.714 1.00 16.13 128 GLY A O 1
ATOM 984 N N . ASP A 1 129 ? 25.409 -48.453 96.307 1.00 15.34 129 ASP A N 1
ATOM 985 C CA . ASP A 1 129 ? 26.742 -48.784 96.799 1.00 14.09 129 ASP A CA 1
ATOM 986 C C . ASP A 1 129 ? 26.718 -50.163 97.452 1.00 14.56 129 ASP A C 1
ATOM 987 O O . ASP A 1 129 ? 26.005 -50.363 98.455 1.00 13.66 129 ASP A O 1
ATOM 992 N N . PRO A 1 130 ? 27.440 -51.155 96.917 1.00 12.91 130 PRO A N 1
ATOM 993 C CA . PRO A 1 130 ? 27.329 -52.503 97.477 1.00 11.36 130 PRO A CA 1
ATOM 994 C C . PRO A 1 130 ? 27.869 -52.627 98.880 1.00 13.42 130 PRO A C 1
ATOM 995 O O . PRO A 1 130 ? 27.499 -53.566 99.583 1.00 14.26 130 PRO A O 1
ATOM 999 N N . ARG A 1 131 ? 28.729 -51.711 99.329 1.00 13.33 131 ARG A N 1
ATOM 1000 C CA . ARG A 1 131 ? 29.155 -51.770 100.723 1.00 14.19 131 ARG A CA 1
ATOM 1001 C C . ARG A 1 131 ? 27.971 -51.575 101.653 1.00 15.69 131 ARG A C 1
ATOM 1002 O O . ARG A 1 131 ? 27.955 -52.139 102.758 1.00 18.61 131 ARG A O 1
ATOM 1010 N N . ALA A 1 132 ? 26.941 -50.849 101.208 1.00 14.29 132 ALA A N 1
ATOM 1011 C CA . ALA A 1 132 ? 25.718 -50.686 102.012 1.00 15.51 132 ALA A CA 1
ATOM 1012 C C . ALA A 1 132 ? 24.851 -51.949 102.004 1.00 16.03 132 ALA A C 1
ATOM 1013 O O . ALA A 1 132 ? 23.841 -52.001 102.725 1.00 18.05 132 ALA A O 1
ATOM 1015 N N . ALA A 1 133 ? 25.236 -52.972 101.221 1.00 15.74 133 ALA A N 1
ATOM 1016 C CA . ALA A 1 133 ? 24.516 -54.234 101.148 1.00 15.54 133 ALA A CA 1
ATOM 1017 C C . ALA A 1 133 ? 25.390 -55.405 101.567 1.00 15.24 133 ALA A C 1
ATOM 1018 O O . ALA A 1 133 ? 25.083 -56.558 101.247 1.00 14.06 133 ALA A O 1
ATOM 1020 N N . ARG A 1 134 ? 26.470 -55.144 102.302 1.00 14.96 134 ARG A N 1
ATOM 1021 C CA . ARG A 1 134 ? 27.433 -56.192 102.612 1.00 15.77 134 ARG A CA 1
ATOM 1022 C C . ARG A 1 134 ? 26.771 -57.382 103.286 1.00 17.48 134 ARG A C 1
ATOM 1023 O O . ARG A 1 134 ? 27.077 -58.542 102.961 1.00 15.45 134 ARG A O 1
ATOM 1031 N N . ASP A 1 135 ? 25.862 -57.124 104.231 1.00 16.29 135 ASP A N 1
ATOM 1032 C CA . ASP A 1 135 ? 25.206 -58.230 104.930 1.00 16.69 135 ASP A CA 1
ATOM 1033 C C . ASP A 1 135 ? 24.371 -59.064 103.975 1.00 17.77 135 ASP A C 1
ATOM 1034 O O . ASP A 1 135 ? 24.323 -60.291 104.101 1.00 16.89 135 ASP A O 1
ATOM 1039 N N . ASP A 1 136 ? 23.671 -58.421 103.039 1.00 16.17 136 ASP A N 1
ATOM 1040 C CA . ASP A 1 136 ? 22.911 -59.163 102.032 1.00 15.56 136 ASP A CA 1
ATOM 1041 C C . ASP A 1 136 ? 23.824 -60.008 101.149 1.00 14.88 136 ASP A C 1
ATOM 1042 O O . ASP A 1 136 ? 23.468 -61.129 100.761 1.00 13.94 136 ASP A O 1
ATOM 1047 N N . ILE A 1 137 ? 24.999 -59.487 100.812 1.00 13.75 137 ILE A N 1
ATOM 1048 C CA . ILE A 1 137 ? 25.923 -60.216 99.945 1.00 13.78 137 ILE A CA 1
ATOM 1049 C C . ILE A 1 137 ? 26.425 -61.470 100.656 1.00 12.96 137 ILE A C 1
ATOM 1050 O O . ILE A 1 137 ? 26.427 -62.587 100.106 1.00 12.53 137 ILE A O 1
ATOM 1055 N N . VAL A 1 138 ? 26.857 -61.304 101.907 1.00 13.85 138 VAL A N 1
ATOM 1056 C CA . VAL A 1 138 ? 27.378 -62.429 102.682 1.00 14.48 138 VAL A CA 1
ATOM 1057 C C . VAL A 1 138 ? 26.280 -63.448 102.911 1.00 14.56 138 VAL A C 1
ATOM 1058 O O . VAL A 1 138 ? 26.516 -64.665 102.851 1.00 14.22 138 VAL A O 1
ATOM 1062 N N . GLY A 1 139 ? 25.070 -62.975 103.214 1.00 13.42 139 GLY A N 1
ATOM 1063 C CA . GLY A 1 139 ? 23.941 -63.882 103.388 1.00 14.61 139 GLY A CA 1
ATOM 1064 C C . GLY A 1 139 ? 23.618 -64.666 102.130 1.00 14.07 139 GLY A C 1
ATOM 1065 O O . GLY A 1 139 ? 23.300 -65.863 102.196 1.00 13.51 139 GLY A O 1
ATOM 1066 N N . TRP A 1 140 ? 23.666 -64.013 100.974 1.00 14.30 140 TRP A N 1
ATOM 1067 C CA . TRP A 1 140 ? 23.412 -64.720 99.726 1.00 13.63 140 TRP A CA 1
ATOM 1068 C C . TRP A 1 140 ? 24.465 -65.788 99.480 1.00 11.71 140 TRP A C 1
ATOM 1069 O O . TRP A 1 140 ? 24.135 -66.910 99.071 1.00 12.59 140 TRP A O 1
ATOM 1080 N N . ALA A 1 141 ? 25.736 -65.475 99.734 1.00 12.29 141 ALA A N 1
ATOM 1081 C CA . ALA A 1 141 ? 26.778 -66.483 99.563 1.00 13.13 141 ALA A CA 1
ATOM 1082 C C . ALA A 1 141 ? 26.528 -67.680 100.475 1.00 13.82 141 ALA A C 1
ATOM 1083 O O . ALA A 1 141 ? 26.654 -68.842 100.054 1.00 13.01 141 ALA A O 1
ATOM 1085 N N . HIS A 1 142 ? 26.146 -67.411 101.731 1.00 13.65 142 HIS A N 1
ATOM 1086 C CA . HIS A 1 142 ? 25.805 -68.478 102.670 1.00 13.82 142 HIS A CA 1
ATOM 1087 C C . HIS A 1 142 ? 24.647 -69.318 102.135 1.00 14.37 142 HIS A C 1
ATOM 1088 O O . HIS A 1 142 ? 24.669 -70.551 102.200 1.00 14.36 142 HIS A O 1
ATOM 1095 N N . ASP A 1 143 ? 23.635 -68.674 101.577 1.00 13.26 143 ASP A N 1
ATOM 1096 C CA . ASP A 1 143 ? 22.470 -69.371 101.049 1.00 14.65 143 ASP A CA 1
ATOM 1097 C C . ASP A 1 143 ? 22.813 -70.207 99.825 1.00 13.60 143 ASP A C 1
ATOM 1098 O O . ASP A 1 143 ? 22.300 -71.322 99.674 1.00 14.04 143 ASP A O 1
ATOM 1103 N N . VAL A 1 144 ? 23.655 -69.671 98.925 1.00 13.83 144 VAL A N 1
ATOM 1104 C CA . VAL A 1 144 ? 24.147 -70.453 97.801 1.00 12.34 144 VAL A CA 1
ATOM 1105 C C . VAL A 1 144 ? 24.821 -71.712 98.304 1.00 13.34 144 VAL A C 1
ATOM 1106 O O . VAL A 1 144 ? 24.543 -72.811 97.829 1.00 13.13 144 VAL A O 1
ATOM 1110 N N . ARG A 1 145 ? 25.722 -71.581 99.265 1.00 12.73 145 ARG A N 1
ATOM 1111 C CA . ARG A 1 145 ? 26.392 -72.764 99.782 1.00 13.31 145 ARG A CA 1
ATOM 1112 C C . ARG A 1 145 ? 25.408 -73.775 100.335 1.00 15.33 145 ARG A C 1
ATOM 1113 O O . ARG A 1 145 ? 25.582 -74.988 100.144 1.00 14.31 145 ARG A O 1
ATOM 1121 N N . GLY A 1 146 ? 24.390 -73.317 101.037 1.00 13.42 146 GLY A N 1
ATOM 1122 C CA . GLY A 1 146 ? 23.444 -74.244 101.637 1.00 13.81 146 GLY A CA 1
ATOM 1123 C C . GLY A 1 146 ? 22.527 -74.932 100.651 1.00 17.14 146 GLY A C 1
ATOM 1124 O O . GLY A 1 146 ? 21.857 -75.907 101.023 1.00 19.25 146 GLY A O 1
ATOM 1125 N N . ALA A 1 147 ? 22.457 -74.449 99.419 1.00 16.54 147 ALA A N 1
ATOM 1126 C CA . ALA A 1 147 ? 21.591 -75.025 98.401 1.00 16.47 147 ALA A CA 1
ATOM 1127 C C . ALA A 1 147 ? 22.332 -75.960 97.466 1.00 17.70 147 ALA A C 1
ATOM 1128 O O . ALA A 1 147 ? 21.723 -76.508 96.533 1.00 23.26 147 ALA A O 1
ATOM 1130 N N . ILE A 1 148 ? 23.616 -76.171 97.697 1.00 17.04 148 ILE A N 1
ATOM 1131 C CA . ILE A 1 148 ? 24.425 -77.072 96.877 1.00 19.33 148 ILE A CA 1
ATOM 1132 C C . ILE A 1 148 ? 23.980 -78.528 97.028 1.00 29.96 148 ILE A C 1
ATOM 1133 O O . ILE A 1 148 ? 23.719 -78.981 98.143 1.00 28.34 148 ILE A O 1
#

B-factor: mean 19.57, std 10.65, range [9.34, 80.97]